Protein AF-A0A4U2DAR8-F1 (afdb_monomer_lite)

pLDDT: mean 85.42, std 15.94, range [37.69, 98.25]

Secondary structure (DSSP, 8-state):
--SSEESSSSS---EE--TT--HHHHHHHHHHHHHHHHH-HHHHHHHHHHHHTT--HHHHHHHHHHHHHHHHHHHHHHHHHHHHHHHHHS-TTS--

Sequence (96 aa):
MSNPIPVSSGKTTRHRLNRGGSRSANNSLWTVAIVRMRSDPRTKDYVARRTAEELSTKEITRILKRYIARELFPLILKDLASIQKLKNGMGANEWR

Radius of gyration: 19.58 Å; chains: 1; bounding box: 45×28×57 Å

Foldseek 3Di:
DDPFADPDPDPDPDTDDPPVPDPVLLVVLLVVLVVCCVPPPVLVVVVVVVVVVVDDPVVSSVVSSVVVCVVCVVVVVVVVVVVVVVVVVPPPPPPD

Structure (mmCIF, N/CA/C/O backbone):
data_AF-A0A4U2DAR8-F1
#
_entry.id   AF-A0A4U2DAR8-F1
#
loop_
_atom_site.group_PDB
_atom_site.id
_atom_site.type_symbol
_atom_site.label_atom_id
_atom_site.label_alt_id
_atom_site.label_comp_id
_atom_site.label_asym_id
_atom_site.label_entity_id
_atom_site.label_seq_id
_atom_site.pdbx_PDB_ins_code
_atom_site.Cartn_x
_atom_site.Cartn_y
_atom_site.Cartn_z
_atom_site.occupancy
_atom_site.B_iso_or_equiv
_atom_site.auth_seq_id
_atom_site.auth_comp_id
_atom_site.auth_asym_id
_atom_site.auth_atom_id
_atom_site.pdbx_PDB_model_num
ATOM 1 N N . MET A 1 1 ? 11.534 12.787 -11.161 1.00 49.69 1 MET A N 1
ATOM 2 C CA . MET A 1 1 ? 12.870 12.796 -10.523 1.00 49.69 1 MET A CA 1
ATOM 3 C C . MET A 1 1 ? 13.624 11.590 -11.045 1.00 49.69 1 MET A C 1
ATOM 5 O O . MET A 1 1 ? 13.259 10.473 -10.693 1.00 49.69 1 MET A O 1
ATOM 9 N N . SER A 1 2 ? 14.567 11.817 -11.960 1.00 47.47 2 SER A N 1
ATOM 10 C CA . SER A 1 2 ? 15.412 10.767 -12.526 1.00 47.47 2 SER A CA 1
ATOM 11 C C . SER A 1 2 ? 16.326 10.196 -11.443 1.00 47.47 2 SER A C 1
ATOM 13 O O . SER A 1 2 ? 16.774 10.905 -10.541 1.00 47.47 2 SER A O 1
ATOM 15 N N . ASN A 1 3 ? 16.552 8.892 -11.509 1.00 55.97 3 ASN A N 1
ATOM 16 C CA . ASN A 1 3 ? 17.566 8.202 -10.729 1.00 55.97 3 ASN A CA 1
ATOM 17 C C . ASN A 1 3 ? 18.566 7.664 -11.761 1.00 55.97 3 ASN A C 1
ATOM 19 O O . ASN A 1 3 ? 18.103 7.013 -12.702 1.00 55.97 3 ASN A O 1
ATOM 23 N N . PRO A 1 4 ? 19.878 7.939 -11.652 1.00 65.06 4 PRO A N 1
ATOM 24 C CA . PRO A 1 4 ? 20.624 8.456 -10.493 1.00 65.06 4 PRO A CA 1
ATOM 25 C C . PRO A 1 4 ? 20.780 9.997 -10.423 1.00 65.06 4 PRO A C 1
ATOM 27 O O . PRO A 1 4 ? 20.672 10.688 -11.432 1.00 65.06 4 PRO A O 1
ATOM 30 N N . ILE A 1 5 ? 21.057 10.539 -9.221 1.00 67.88 5 ILE A N 1
ATOM 31 C CA . ILE A 1 5 ? 21.282 11.985 -9.013 1.00 67.88 5 ILE A CA 1
ATOM 32 C C . ILE A 1 5 ? 22.780 12.311 -9.142 1.00 67.88 5 ILE A C 1
ATOM 34 O O . ILE A 1 5 ? 23.573 11.824 -8.322 1.00 67.88 5 ILE A O 1
ATOM 38 N N . PRO A 1 6 ? 23.181 13.153 -10.110 1.00 68.00 6 PRO A N 1
ATOM 39 C CA . PRO A 1 6 ? 24.575 13.536 -10.270 1.00 68.00 6 PRO A CA 1
ATOM 40 C C . PRO A 1 6 ? 25.032 14.437 -9.113 1.00 68.00 6 PRO A C 1
ATOM 42 O O . PRO A 1 6 ? 24.268 15.248 -8.581 1.00 68.00 6 PRO A O 1
ATOM 45 N N . VAL A 1 7 ? 26.287 14.270 -8.688 1.00 64.56 7 VAL A N 1
ATOM 46 C CA . VAL A 1 7 ? 26.900 15.104 -7.636 1.00 64.56 7 VAL A CA 1
ATOM 47 C C . VAL A 1 7 ? 27.227 16.509 -8.161 1.00 64.56 7 VAL A C 1
ATOM 49 O O . VAL A 1 7 ? 27.140 17.471 -7.403 1.00 64.56 7 VAL A O 1
ATOM 52 N N . SER A 1 8 ? 27.530 16.637 -9.453 1.00 69.75 8 SER A N 1
ATOM 53 C CA . SER A 1 8 ? 27.810 17.890 -10.164 1.00 69.75 8 SER A CA 1
ATOM 54 C C . SER A 1 8 ? 27.340 17.791 -11.624 1.00 69.75 8 SER A C 1
ATOM 56 O O . SER A 1 8 ? 27.078 16.695 -12.112 1.00 69.75 8 SER A O 1
ATOM 58 N N . SER A 1 9 ? 27.234 18.917 -12.336 1.00 63.12 9 SER A N 1
ATOM 59 C CA . SER A 1 9 ? 26.868 18.961 -13.766 1.00 63.12 9 SER A CA 1
ATOM 60 C C . SER A 1 9 ? 28.001 18.544 -14.722 1.00 63.12 9 SER A C 1
ATOM 62 O O . SER A 1 9 ? 27.797 18.518 -15.933 1.00 63.12 9 SER A O 1
ATOM 64 N N . GLY A 1 10 ? 29.193 18.229 -14.201 1.00 67.50 10 GLY A N 1
ATOM 65 C CA . GLY A 1 10 ? 30.343 17.785 -14.994 1.00 67.50 10 GLY A CA 1
ATOM 66 C C . GLY A 1 10 ? 30.311 16.289 -15.338 1.00 67.50 10 GLY A C 1
ATOM 67 O O . GLY A 1 10 ? 29.507 15.525 -14.806 1.00 67.50 10 GLY A O 1
ATOM 68 N N . LYS A 1 11 ? 31.242 15.840 -16.194 1.00 58.59 11 LYS A N 1
ATOM 69 C CA . LYS A 1 11 ? 31.515 14.411 -16.453 1.00 58.59 11 LYS A CA 1
ATOM 70 C C . LYS A 1 11 ? 32.051 13.761 -15.173 1.00 58.59 11 LYS A C 1
ATOM 72 O O . LYS A 1 11 ? 33.250 13.742 -14.923 1.00 58.59 11 LYS A O 1
ATOM 77 N N . THR A 1 12 ? 31.168 13.288 -14.302 1.00 62.47 12 THR A N 1
ATOM 78 C CA . THR A 1 12 ? 31.545 12.610 -13.058 1.00 62.47 12 THR A CA 1
ATOM 79 C C . THR A 1 12 ? 30.721 11.342 -12.886 1.00 62.47 12 THR A C 1
ATOM 81 O O . THR A 1 12 ? 29.498 11.375 -12.893 1.00 62.47 12 THR A O 1
ATOM 84 N N . THR A 1 13 ? 31.405 10.216 -12.682 1.00 66.62 13 THR A N 1
ATOM 85 C CA . THR A 1 13 ? 30.813 8.873 -12.516 1.00 66.62 13 THR A CA 1
ATOM 86 C C . THR A 1 13 ? 30.206 8.648 -11.120 1.00 66.62 13 THR A C 1
ATOM 88 O O . THR A 1 13 ? 29.586 7.618 -10.853 1.00 66.62 13 THR A O 1
ATOM 91 N N . ARG A 1 14 ? 30.381 9.603 -10.195 1.00 71.81 14 ARG A N 1
ATOM 92 C CA . ARG A 1 14 ? 29.870 9.532 -8.818 1.00 71.81 14 ARG A CA 1
ATOM 93 C C . ARG A 1 14 ? 28.443 10.070 -8.730 1.00 71.81 14 ARG A C 1
ATOM 95 O O . ARG A 1 14 ? 28.161 11.192 -9.143 1.00 71.81 14 ARG A O 1
ATOM 102 N N . HIS A 1 15 ? 27.575 9.285 -8.103 1.00 74.25 15 HIS A N 1
ATOM 103 C CA . HIS A 1 15 ? 26.166 9.603 -7.899 1.00 74.25 15 HIS A CA 1
ATOM 104 C C . HIS A 1 15 ? 25.856 9.639 -6.405 1.00 74.25 15 HIS A C 1
ATOM 106 O O . HIS A 1 15 ? 26.346 8.797 -5.650 1.00 74.25 15 HIS A O 1
ATOM 112 N N . ARG A 1 16 ? 25.042 10.604 -5.961 1.00 71.38 16 ARG A N 1
ATOM 113 C CA . ARG A 1 16 ? 24.599 10.638 -4.560 1.00 71.38 16 ARG A CA 1
ATOM 114 C C . ARG A 1 16 ? 23.394 9.731 -4.358 1.00 71.38 16 ARG A C 1
ATOM 116 O O . ARG A 1 16 ? 22.466 9.722 -5.168 1.00 71.38 16 ARG A O 1
ATOM 123 N N . LEU A 1 17 ? 23.388 9.013 -3.236 1.00 76.38 17 LEU A N 1
ATOM 124 C CA . LEU A 1 17 ? 22.245 8.209 -2.828 1.00 76.38 17 LEU A CA 1
ATOM 125 C C . LEU A 1 17 ? 21.050 9.124 -2.543 1.00 76.38 17 LEU A C 1
ATOM 127 O O . LEU A 1 17 ? 21.095 9.971 -1.647 1.00 76.38 17 LEU A O 1
ATOM 131 N N . ASN A 1 18 ? 19.957 8.927 -3.274 1.00 72.56 18 ASN A N 1
ATOM 132 C CA . ASN A 1 18 ? 18.701 9.592 -2.968 1.00 72.56 18 ASN A CA 1
ATOM 133 C C . ASN A 1 18 ? 18.055 8.956 -1.722 1.00 72.56 18 ASN A C 1
ATOM 135 O O . ASN A 1 18 ? 17.254 8.028 -1.837 1.00 72.56 18 ASN A O 1
ATOM 139 N N . ARG A 1 19 ? 18.376 9.482 -0.530 1.00 70.75 19 ARG A N 1
ATOM 140 C CA . ARG A 1 19 ? 17.799 9.035 0.756 1.00 70.75 19 ARG A CA 1
ATOM 141 C C . ARG A 1 19 ? 16.280 9.228 0.846 1.00 70.75 19 ARG A C 1
ATOM 143 O O . ARG A 1 19 ? 15.627 8.549 1.628 1.00 70.75 19 ARG A O 1
ATOM 150 N N . GLY A 1 20 ? 15.716 10.140 0.052 1.00 72.56 20 GLY A N 1
ATOM 151 C CA . GLY A 1 20 ? 14.275 10.395 0.005 1.00 72.56 20 GLY A CA 1
ATOM 152 C C . GLY A 1 20 ? 13.496 9.428 -0.893 1.00 72.56 20 GLY A C 1
ATOM 153 O O . GLY A 1 20 ? 12.265 9.410 -0.843 1.00 72.56 20 GLY A O 1
ATOM 154 N N . GLY A 1 21 ? 14.189 8.631 -1.716 1.00 79.25 21 GLY A N 1
ATOM 155 C CA . GLY A 1 21 ? 13.567 7.768 -2.719 1.00 79.25 21 GLY A CA 1
ATOM 156 C C . GLY A 1 21 ? 12.736 8.538 -3.758 1.00 79.25 21 GLY A C 1
ATOM 157 O O . GLY A 1 21 ? 12.862 9.753 -3.930 1.00 79.25 21 GLY A O 1
ATOM 158 N N . SER A 1 22 ? 11.868 7.822 -4.479 1.00 86.25 22 SER A N 1
ATOM 159 C CA . SER A 1 22 ? 10.949 8.420 -5.457 1.00 86.25 22 SER A CA 1
ATOM 160 C C . SER A 1 22 ? 9.644 8.856 -4.786 1.00 86.25 22 SER A C 1
ATOM 162 O O . SER A 1 22 ? 8.815 8.024 -4.412 1.00 86.25 22 SER A O 1
ATOM 164 N N . ARG A 1 23 ? 9.427 10.175 -4.661 1.00 86.25 23 ARG A N 1
ATOM 165 C CA . ARG A 1 23 ? 8.177 10.738 -4.111 1.00 86.25 23 ARG A CA 1
ATOM 166 C C . ARG A 1 23 ? 6.945 10.327 -4.919 1.00 86.25 23 ARG A C 1
ATOM 168 O O . ARG A 1 23 ? 5.920 10.016 -4.327 1.00 86.25 23 ARG A O 1
ATOM 175 N N . SER A 1 24 ? 7.063 10.284 -6.246 1.00 90.06 24 SER A N 1
ATOM 176 C CA . SER A 1 24 ? 5.966 9.893 -7.140 1.00 90.06 24 SER A CA 1
ATOM 177 C C . SER A 1 24 ? 5.550 8.435 -6.916 1.00 90.06 24 SER A C 1
ATOM 179 O O . SER A 1 24 ? 4.371 8.175 -6.694 1.00 90.06 24 SER A O 1
ATOM 181 N N . ALA A 1 25 ? 6.511 7.506 -6.844 1.00 89.44 25 ALA A N 1
ATOM 182 C CA . ALA A 1 25 ? 6.217 6.099 -6.555 1.00 89.44 25 ALA A CA 1
ATOM 183 C C . ALA A 1 25 ? 5.649 5.906 -5.136 1.00 89.44 25 ALA A C 1
ATOM 185 O O . ALA A 1 25 ? 4.717 5.139 -4.910 1.00 89.44 25 ALA A O 1
ATOM 186 N N . ASN A 1 26 ? 6.170 6.644 -4.154 1.00 90.38 26 ASN A N 1
ATOM 187 C CA . ASN A 1 26 ? 5.634 6.599 -2.796 1.00 90.38 26 ASN A CA 1
ATOM 188 C C . ASN A 1 26 ? 4.202 7.145 -2.704 1.00 90.38 26 ASN A C 1
ATOM 190 O O . ASN A 1 26 ? 3.435 6.662 -1.862 1.00 90.38 26 ASN A O 1
ATOM 194 N N . ASN A 1 27 ? 3.864 8.140 -3.530 1.00 94.12 27 ASN A N 1
ATOM 195 C CA . ASN A 1 27 ? 2.521 8.695 -3.635 1.00 94.12 27 ASN A CA 1
ATOM 196 C C . ASN A 1 27 ? 1.569 7.713 -4.324 1.00 94.12 27 ASN A C 1
ATOM 198 O O . ASN A 1 27 ? 0.502 7.456 -3.786 1.00 94.12 27 ASN A O 1
ATOM 202 N N . SER A 1 28 ? 1.971 7.079 -5.432 1.00 95.06 28 SER A N 1
ATOM 203 C CA . SER A 1 28 ? 1.114 6.102 -6.118 1.00 95.06 28 SER A CA 1
ATOM 204 C C . SER A 1 28 ? 0.737 4.929 -5.208 1.00 95.06 28 SER A C 1
ATOM 206 O O . SER A 1 28 ? -0.435 4.570 -5.129 1.00 95.06 28 SER A O 1
ATOM 208 N N . LEU A 1 29 ? 1.682 4.404 -4.418 1.00 96.06 29 LEU A N 1
ATOM 209 C CA . LEU A 1 29 ? 1.388 3.380 -3.406 1.00 96.06 29 LEU A CA 1
ATOM 210 C C . LEU A 1 29 ? 0.396 3.863 -2.339 1.00 96.06 29 LEU A C 1
ATOM 212 O O . LEU A 1 29 ? -0.410 3.077 -1.845 1.00 96.06 29 LEU A O 1
ATOM 216 N N . TRP A 1 30 ? 0.471 5.138 -1.947 1.00 96.25 30 TRP A N 1
ATOM 217 C CA . TRP A 1 30 ? -0.481 5.720 -1.001 1.00 96.25 30 TRP A CA 1
ATOM 218 C C . TRP A 1 30 ? -1.870 5.859 -1.627 1.00 96.25 30 TRP A C 1
ATOM 220 O O . TRP A 1 30 ? -2.845 5.432 -1.017 1.00 96.25 30 TRP A O 1
ATOM 230 N N . THR A 1 31 ? -1.959 6.357 -2.861 1.00 97.44 31 THR A N 1
ATOM 231 C CA . THR A 1 31 ? -3.219 6.465 -3.604 1.00 97.44 31 THR A CA 1
ATOM 232 C C . THR A 1 31 ? -3.899 5.105 -3.736 1.00 97.44 31 THR A C 1
ATOM 234 O O . THR A 1 31 ? -5.072 4.982 -3.395 1.00 97.44 31 THR A O 1
ATOM 237 N N . VAL A 1 32 ? -3.163 4.062 -4.141 1.00 97.06 32 VAL A N 1
ATOM 238 C CA . VAL A 1 32 ? -3.704 2.695 -4.235 1.00 97.06 32 VAL A CA 1
ATOM 239 C C . VAL A 1 32 ? -4.219 2.213 -2.879 1.00 97.06 32 VAL A C 1
ATOM 241 O O . VAL A 1 32 ? -5.305 1.641 -2.815 1.00 97.06 32 VAL A O 1
ATOM 244 N N . ALA A 1 33 ? -3.486 2.468 -1.790 1.00 97.56 33 ALA A N 1
ATOM 245 C CA . ALA A 1 33 ? -3.928 2.090 -0.450 1.00 97.56 33 ALA A CA 1
ATOM 246 C C . ALA A 1 33 ? -5.256 2.765 -0.071 1.00 97.56 33 ALA A C 1
ATOM 248 O O . ALA A 1 33 ? -6.179 2.076 0.349 1.00 97.56 33 ALA A O 1
ATOM 249 N N . ILE A 1 34 ? -5.385 4.080 -0.276 1.00 97.31 34 ILE A N 1
ATOM 250 C CA . ILE A 1 34 ? -6.614 4.828 0.034 1.00 97.31 34 ILE A CA 1
ATOM 251 C C . ILE A 1 34 ? -7.798 4.343 -0.805 1.00 97.31 34 ILE A C 1
ATOM 253 O O . ILE A 1 34 ? -8.890 4.143 -0.274 1.00 97.31 34 ILE A O 1
ATOM 257 N N . VAL A 1 35 ? -7.584 4.109 -2.103 1.00 97.69 35 VAL A N 1
ATOM 258 C CA . VAL A 1 35 ? -8.626 3.575 -2.989 1.00 97.69 35 VAL A CA 1
ATOM 259 C C . VAL A 1 35 ? -9.076 2.197 -2.506 1.00 97.69 35 VAL A C 1
ATOM 261 O O . VAL A 1 35 ? -10.271 1.993 -2.310 1.00 97.69 35 VAL A O 1
ATOM 264 N N . ARG A 1 36 ? -8.140 1.283 -2.211 1.00 97.50 36 ARG A N 1
ATOM 265 C CA . ARG A 1 36 ? -8.463 -0.058 -1.699 1.00 97.50 36 ARG A CA 1
ATOM 266 C C . ARG A 1 36 ? -9.210 -0.002 -0.364 1.00 97.50 36 ARG A C 1
ATOM 268 O O . ARG A 1 36 ? -10.208 -0.690 -0.206 1.00 97.50 36 ARG A O 1
ATOM 275 N N . MET A 1 37 ? -8.820 0.872 0.563 1.00 96.50 37 MET A N 1
ATOM 276 C CA . MET A 1 37 ? -9.564 1.059 1.818 1.00 96.50 37 MET A CA 1
ATOM 277 C C . MET A 1 37 ? -11.017 1.511 1.587 1.00 96.50 37 MET A C 1
ATOM 279 O O . MET A 1 37 ? -11.898 1.168 2.373 1.00 96.50 37 MET A O 1
ATOM 283 N N . ARG A 1 38 ? -11.292 2.256 0.507 1.00 96.06 38 ARG A N 1
ATOM 284 C CA . ARG A 1 38 ? -12.640 2.744 0.181 1.00 96.06 38 ARG A CA 1
ATOM 285 C C . ARG A 1 38 ? -13.487 1.736 -0.593 1.00 96.06 38 ARG A C 1
ATOM 287 O O . ARG A 1 38 ? -14.699 1.698 -0.374 1.00 96.06 38 ARG A O 1
ATOM 294 N N . SER A 1 39 ? -12.903 0.951 -1.496 1.00 96.50 39 SER A N 1
ATOM 295 C CA . SER A 1 39 ? -13.670 0.124 -2.441 1.00 96.50 39 SER A CA 1
ATOM 296 C C . SER A 1 39 ? -13.388 -1.374 -2.389 1.00 96.50 39 SER A C 1
ATOM 298 O O . SER A 1 39 ? -14.292 -2.131 -2.721 1.00 96.50 39 SER A O 1
ATOM 300 N N . ASP A 1 40 ? -12.208 -1.821 -1.954 1.00 97.00 40 ASP A N 1
ATOM 301 C CA . ASP A 1 40 ? -11.839 -3.241 -1.962 1.00 97.00 40 ASP A CA 1
ATOM 302 C C . ASP A 1 40 ? -12.338 -3.951 -0.687 1.00 97.00 40 ASP A C 1
ATOM 304 O O . ASP A 1 40 ?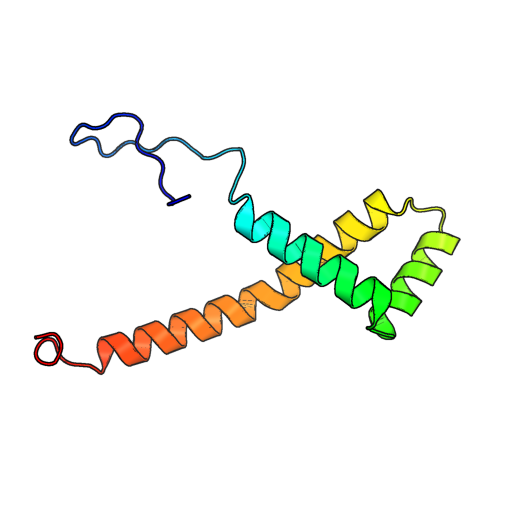 -11.856 -3.627 0.405 1.00 97.00 40 ASP A O 1
ATOM 308 N N . PRO A 1 41 ? -13.267 -4.925 -0.790 1.00 97.38 41 PRO A N 1
ATOM 309 C CA . PRO A 1 41 ? -13.802 -5.639 0.370 1.00 97.38 41 PRO A CA 1
ATOM 310 C C . PRO A 1 41 ? -12.709 -6.294 1.219 1.00 97.38 41 PRO A C 1
ATOM 312 O O . PRO A 1 41 ? -12.676 -6.111 2.432 1.00 97.38 41 PRO A O 1
ATOM 315 N N . ARG A 1 42 ? -11.724 -6.945 0.583 1.00 96.88 42 ARG A N 1
ATOM 316 C CA . ARG A 1 42 ? -10.624 -7.616 1.292 1.00 96.88 42 ARG A CA 1
ATOM 317 C C . ARG A 1 42 ? -9.806 -6.636 2.132 1.00 96.88 42 ARG A C 1
ATOM 319 O O . ARG A 1 42 ? -9.410 -6.947 3.257 1.00 96.88 42 ARG A O 1
ATOM 326 N N . THR A 1 43 ? -9.514 -5.460 1.582 1.00 97.38 43 THR A N 1
ATOM 327 C CA . THR A 1 43 ? -8.788 -4.420 2.315 1.00 97.38 43 THR A CA 1
ATOM 328 C C . THR A 1 43 ? -9.644 -3.832 3.433 1.00 97.38 43 THR A C 1
ATOM 330 O O . THR A 1 43 ? -9.101 -3.572 4.505 1.00 97.38 43 THR A O 1
ATOM 333 N N . LYS A 1 44 ? -10.958 -3.664 3.243 1.00 97.56 44 LYS A N 1
ATOM 334 C CA . LYS A 1 44 ? -11.866 -3.205 4.308 1.00 97.56 44 LYS A CA 1
ATOM 335 C C . LYS A 1 44 ? -11.895 -4.162 5.491 1.00 97.56 44 LYS A C 1
ATOM 337 O O . LYS A 1 44 ? -11.700 -3.709 6.615 1.00 97.56 44 LYS A O 1
ATOM 342 N N . ASP A 1 45 ? -12.036 -5.460 5.238 1.00 97.94 45 ASP A N 1
ATOM 343 C CA . ASP A 1 45 ? -12.038 -6.484 6.290 1.00 97.94 45 ASP A CA 1
ATOM 344 C C . ASP A 1 45 ? -10.710 -6.484 7.055 1.00 97.94 45 ASP A C 1
ATOM 346 O O . ASP A 1 45 ? -10.668 -6.534 8.286 1.00 97.94 45 ASP A O 1
ATOM 350 N N . TYR A 1 46 ? -9.597 -6.346 6.329 1.00 97.69 46 TYR A N 1
ATOM 351 C CA . TYR A 1 46 ? -8.277 -6.224 6.936 1.00 97.69 46 TYR A CA 1
ATOM 352 C C . TYR A 1 46 ? -8.147 -4.965 7.803 1.00 97.69 46 TYR A C 1
ATOM 354 O O . TYR A 1 46 ? -7.585 -5.037 8.896 1.00 97.69 46 TYR A O 1
ATOM 362 N N . VAL A 1 47 ? -8.635 -3.816 7.326 1.00 97.56 47 VAL A N 1
ATOM 363 C CA . VAL A 1 47 ? -8.623 -2.556 8.082 1.00 97.56 47 VAL A CA 1
ATOM 364 C C . VAL A 1 47 ? -9.461 -2.704 9.343 1.00 97.56 47 VAL A C 1
ATOM 366 O O . VAL A 1 47 ? -8.940 -2.426 10.414 1.00 97.56 47 VAL A O 1
ATOM 369 N N . ALA A 1 48 ? -10.691 -3.211 9.240 1.00 97.69 48 ALA A N 1
ATOM 370 C CA . ALA A 1 48 ? -11.575 -3.423 10.382 1.00 97.69 48 ALA A CA 1
ATOM 371 C C . ALA A 1 48 ? -10.923 -4.320 11.444 1.00 97.69 48 ALA A C 1
ATOM 373 O O . ALA A 1 48 ? -10.872 -3.950 12.616 1.00 97.69 48 ALA A O 1
ATOM 374 N N . ARG A 1 49 ? -10.322 -5.443 11.024 1.00 98.25 49 ARG A N 1
ATOM 375 C CA . ARG A 1 49 ? -9.581 -6.333 11.927 1.00 98.25 49 ARG A CA 1
ATOM 376 C C . ARG A 1 49 ? -8.418 -5.620 12.618 1.00 98.25 49 ARG A C 1
ATOM 378 O O . ARG A 1 49 ? -8.257 -5.753 13.822 1.00 98.25 49 ARG A O 1
ATOM 385 N N . ARG A 1 50 ? -7.601 -4.857 11.882 1.00 97.75 50 ARG A N 1
ATOM 386 C CA . ARG A 1 50 ? -6.456 -4.140 12.473 1.00 97.75 50 ARG A CA 1
ATOM 387 C C . ARG A 1 50 ? -6.874 -2.972 13.362 1.00 97.75 50 ARG A C 1
ATOM 389 O O . ARG A 1 50 ? -6.176 -2.680 14.322 1.00 97.75 50 ARG A O 1
ATOM 396 N N . THR A 1 51 ? -7.989 -2.320 13.054 1.00 97.44 51 THR A N 1
ATOM 397 C CA . THR A 1 51 ? -8.581 -1.296 13.918 1.00 97.44 51 THR A CA 1
ATOM 398 C C . THR A 1 51 ? -9.076 -1.910 15.227 1.00 97.44 51 THR A C 1
ATOM 400 O O . THR A 1 51 ? -8.867 -1.312 16.275 1.00 97.44 51 THR A O 1
ATOM 403 N N . ALA A 1 52 ? -9.660 -3.113 15.192 1.00 97.94 52 ALA A N 1
ATOM 404 C CA . ALA A 1 52 ? -10.043 -3.850 16.400 1.00 97.94 52 ALA A CA 1
ATOM 405 C C . ALA A 1 52 ? -8.835 -4.307 17.244 1.00 97.94 52 ALA A C 1
ATOM 407 O O . ALA A 1 52 ? -8.961 -4.476 18.449 1.00 97.94 52 ALA A O 1
ATOM 408 N N . GLU A 1 53 ? -7.661 -4.459 16.627 1.00 97.69 53 GLU A N 1
ATOM 409 C CA . GLU A 1 53 ? -6.370 -4.688 17.301 1.00 97.69 53 GLU A CA 1
ATOM 410 C C . GLU A 1 53 ? -5.710 -3.383 17.801 1.00 97.69 53 GLU A C 1
ATOM 412 O O . GLU A 1 53 ? -4.529 -3.385 18.134 1.00 97.69 53 GLU A O 1
ATOM 417 N N . GLU A 1 54 ? -6.440 -2.262 17.817 1.00 97.69 54 GLU A N 1
ATOM 418 C CA . GLU A 1 54 ? -5.989 -0.945 18.300 1.00 97.69 54 GLU A CA 1
ATOM 419 C C . GLU A 1 54 ? -4.850 -0.295 17.492 1.00 97.69 54 GLU A C 1
ATOM 421 O O . GLU A 1 54 ? -4.221 0.667 17.938 1.00 97.69 54 GLU A O 1
ATOM 426 N N . LEU A 1 55 ? -4.599 -0.743 16.255 1.00 97.62 55 LEU A N 1
ATOM 427 C CA . LEU A 1 55 ? -3.645 -0.057 15.381 1.00 97.62 55 LEU A CA 1
ATOM 428 C C . LEU A 1 55 ? -4.225 1.262 14.867 1.00 97.62 55 LEU A C 1
ATOM 430 O O . LEU A 1 55 ? -5.361 1.343 14.389 1.00 97.62 55 LEU A O 1
ATOM 434 N N . SER A 1 56 ? -3.382 2.292 14.832 1.00 97.31 56 SER A N 1
ATOM 435 C CA . SER A 1 56 ? -3.748 3.569 14.232 1.00 97.31 56 SER A CA 1
ATOM 436 C C . SER A 1 56 ? -3.900 3.456 12.711 1.00 97.31 56 SER A C 1
ATOM 438 O O . SER A 1 56 ? -3.198 2.704 12.025 1.00 97.31 56 SER A O 1
ATOM 440 N N . THR A 1 57 ? -4.736 4.314 12.124 1.00 95.25 57 THR A N 1
ATOM 441 C CA . THR A 1 57 ? -4.904 4.396 10.662 1.00 95.25 57 THR A CA 1
ATOM 442 C C . THR A 1 57 ? -3.577 4.617 9.928 1.00 95.25 57 THR A C 1
ATOM 444 O O . THR A 1 57 ? -3.377 4.108 8.820 1.00 95.25 57 THR A O 1
ATOM 447 N N . LYS A 1 58 ? -2.630 5.342 10.542 1.00 96.00 58 LYS A N 1
ATOM 448 C CA . LYS A 1 58 ? -1.289 5.572 9.979 1.00 96.00 58 LYS A CA 1
ATOM 449 C C . LYS A 1 58 ? -0.480 4.274 9.906 1.00 96.00 58 LYS A C 1
ATOM 451 O O . LYS A 1 58 ? 0.162 4.018 8.883 1.00 96.00 58 LYS A O 1
ATOM 456 N N . GLU A 1 59 ? -0.529 3.444 10.943 1.00 97.69 59 GLU A N 1
ATOM 457 C CA . GLU A 1 59 ? 0.145 2.141 10.972 1.00 97.69 59 GLU A CA 1
ATOM 458 C C . GLU A 1 59 ? -0.473 1.173 9.972 1.00 97.69 59 GLU A C 1
ATOM 460 O O . GLU A 1 59 ? 0.253 0.572 9.173 1.00 97.69 59 GLU A O 1
ATOM 465 N N . ILE A 1 60 ? -1.806 1.101 9.934 1.00 97.62 60 ILE A N 1
ATOM 466 C CA . ILE A 1 60 ? -2.548 0.280 8.973 1.00 97.62 60 ILE A CA 1
ATOM 467 C C . ILE A 1 60 ? -2.174 0.684 7.543 1.00 97.62 60 ILE A C 1
ATOM 469 O O . ILE A 1 60 ? -1.767 -0.164 6.748 1.00 97.62 60 ILE A O 1
ATOM 473 N N . THR A 1 61 ? -2.183 1.984 7.232 1.00 96.88 61 THR A N 1
ATOM 474 C CA . THR A 1 61 ? -1.785 2.503 5.913 1.00 96.88 61 THR A CA 1
ATOM 475 C C . THR A 1 61 ? -0.339 2.130 5.574 1.00 96.88 61 THR A C 1
ATOM 477 O O . THR A 1 61 ? -0.044 1.701 4.456 1.00 96.88 61 THR A O 1
ATOM 480 N N . ARG A 1 62 ? 0.595 2.244 6.529 1.00 96.31 62 ARG A N 1
ATOM 481 C CA . ARG A 1 62 ? 2.005 1.872 6.321 1.00 96.31 62 ARG A CA 1
ATOM 482 C C . ARG A 1 62 ? 2.169 0.372 6.060 1.00 96.31 62 ARG A C 1
ATOM 484 O O . ARG A 1 62 ? 3.022 -0.017 5.262 1.00 96.31 62 ARG A O 1
ATOM 491 N N . ILE A 1 63 ? 1.363 -0.473 6.700 1.00 97.25 63 ILE A N 1
ATOM 492 C CA . ILE A 1 63 ? 1.326 -1.914 6.440 1.00 97.25 63 ILE A CA 1
ATOM 493 C C . ILE A 1 63 ? 0.754 -2.203 5.045 1.00 97.25 63 ILE A C 1
ATOM 495 O O . ILE A 1 63 ? 1.401 -2.912 4.273 1.00 97.25 63 ILE A O 1
ATOM 499 N N . LEU A 1 64 ? -0.379 -1.597 4.682 1.00 97.38 64 LEU A N 1
ATOM 500 C CA . LEU A 1 64 ? -1.000 -1.763 3.364 1.00 97.38 64 LEU A CA 1
ATOM 501 C C . LEU A 1 64 ? -0.049 -1.371 2.233 1.00 97.38 64 LEU A C 1
ATOM 503 O O . LEU A 1 64 ? 0.151 -2.154 1.309 1.00 97.38 64 LEU A O 1
ATOM 507 N N . LYS A 1 65 ? 0.631 -0.223 2.339 1.00 96.00 65 LYS A N 1
ATOM 508 C CA . LYS A 1 65 ? 1.632 0.201 1.346 1.00 96.00 65 LYS A CA 1
ATOM 509 C C . LYS A 1 65 ? 2.737 -0.838 1.137 1.00 96.00 65 LYS A C 1
ATOM 511 O O . LYS A 1 65 ? 3.185 -1.022 0.010 1.00 96.00 65 LYS A O 1
ATOM 516 N N . ARG A 1 66 ? 3.173 -1.530 2.199 1.00 96.75 66 ARG A N 1
ATOM 517 C CA . ARG A 1 66 ? 4.180 -2.602 2.100 1.00 96.75 66 ARG A CA 1
ATOM 518 C C . ARG A 1 66 ? 3.632 -3.845 1.408 1.00 96.75 66 ARG A C 1
ATOM 520 O O . ARG A 1 66 ? 4.355 -4.441 0.618 1.00 96.75 66 ARG A O 1
ATOM 527 N N . TYR A 1 67 ? 2.389 -4.235 1.683 1.00 96.44 67 TYR A N 1
ATOM 528 C CA . TYR A 1 67 ? 1.755 -5.352 0.977 1.00 96.44 67 TYR A CA 1
ATOM 529 C C . TYR A 1 67 ? 1.546 -5.040 -0.503 1.00 96.44 67 TYR A C 1
ATOM 531 O O . TYR A 1 67 ? 1.945 -5.838 -1.342 1.00 96.44 67 TYR A O 1
ATOM 539 N N . ILE A 1 68 ? 1.045 -3.845 -0.819 1.00 96.56 68 ILE A N 1
ATOM 540 C CA . ILE A 1 68 ? 0.868 -3.382 -2.200 1.00 96.56 68 ILE A CA 1
ATOM 541 C C . ILE A 1 68 ? 2.211 -3.374 -2.934 1.00 96.56 68 ILE A C 1
ATOM 543 O O . ILE A 1 68 ? 2.307 -3.888 -4.039 1.00 96.56 68 ILE A O 1
ATOM 547 N N . ALA A 1 69 ? 3.277 -2.850 -2.321 1.00 96.06 69 ALA A N 1
ATOM 548 C CA . ALA A 1 69 ? 4.599 -2.863 -2.944 1.00 96.06 69 ALA A CA 1
ATOM 549 C C . ALA A 1 69 ? 5.095 -4.291 -3.236 1.00 96.06 69 ALA A C 1
ATOM 551 O O . ALA A 1 69 ? 5.644 -4.534 -4.307 1.00 96.06 69 ALA A O 1
ATOM 552 N N . ARG A 1 70 ? 4.877 -5.238 -2.312 1.00 97.25 70 ARG A N 1
ATOM 553 C CA . ARG A 1 70 ? 5.237 -6.654 -2.509 1.00 97.25 70 ARG A CA 1
ATOM 554 C C . ARG A 1 70 ? 4.431 -7.321 -3.623 1.00 97.25 70 ARG A C 1
ATOM 556 O O . ARG A 1 70 ? 4.983 -8.140 -4.342 1.00 97.25 70 ARG A O 1
ATOM 563 N N . GLU A 1 71 ? 3.161 -6.962 -3.762 1.00 95.88 71 GLU A N 1
ATOM 564 C CA . GLU A 1 71 ? 2.273 -7.460 -4.816 1.00 95.88 71 GLU A CA 1
ATOM 565 C C . GLU A 1 71 ? 2.651 -6.889 -6.192 1.00 95.88 71 GLU A C 1
ATOM 567 O O . GLU A 1 71 ? 2.731 -7.623 -7.172 1.00 95.88 71 GLU A O 1
ATOM 572 N N . LEU A 1 72 ? 2.943 -5.586 -6.261 1.00 95.50 72 LEU A N 1
ATOM 573 C CA . LEU A 1 72 ? 3.251 -4.896 -7.515 1.00 95.50 72 LEU A CA 1
ATOM 574 C C . LEU A 1 72 ? 4.661 -5.179 -8.034 1.00 95.50 72 LEU A C 1
ATOM 576 O O . LEU A 1 72 ? 4.863 -5.192 -9.244 1.00 95.50 72 LEU A O 1
ATOM 580 N N . PHE A 1 73 ? 5.643 -5.396 -7.158 1.00 95.44 73 PHE A N 1
ATOM 581 C CA . PHE A 1 73 ? 7.035 -5.593 -7.567 1.00 95.44 73 PHE A CA 1
ATOM 582 C C . PHE A 1 73 ? 7.237 -6.694 -8.632 1.00 95.44 73 PHE A C 1
ATOM 584 O O . PHE A 1 73 ? 7.818 -6.385 -9.674 1.00 95.44 73 PHE A O 1
ATOM 591 N N . PRO A 1 74 ? 6.739 -7.937 -8.463 1.00 97.62 74 PRO A N 1
ATOM 592 C CA . PRO A 1 74 ? 6.885 -8.965 -9.495 1.00 97.62 74 PRO A CA 1
ATOM 593 C C . PRO A 1 74 ? 6.135 -8.624 -10.791 1.00 97.62 74 PRO A C 1
ATOM 595 O O . PRO A 1 74 ? 6.607 -8.973 -11.872 1.00 97.62 74 PRO A O 1
ATOM 598 N N . LEU A 1 75 ? 5.003 -7.912 -10.710 1.00 96.69 75 LEU A N 1
ATOM 599 C CA . LEU A 1 75 ? 4.247 -7.476 -11.889 1.00 96.69 75 LEU A CA 1
ATOM 600 C C . LEU A 1 75 ? 5.036 -6.449 -12.704 1.00 96.69 75 LEU A C 1
ATOM 602 O O . LEU A 1 75 ? 5.156 -6.593 -13.916 1.00 96.69 75 LEU A O 1
ATOM 606 N N . ILE A 1 76 ? 5.638 -5.469 -12.025 1.00 95.31 76 ILE A N 1
ATOM 607 C CA . ILE A 1 76 ? 6.506 -4.464 -12.646 1.00 95.31 76 ILE A CA 1
ATOM 608 C C . ILE A 1 76 ? 7.706 -5.143 -13.312 1.00 95.31 76 ILE A C 1
ATOM 610 O O . ILE A 1 76 ? 8.035 -4.822 -14.447 1.00 95.31 76 ILE A O 1
ATOM 614 N N . LEU A 1 77 ? 8.350 -6.107 -12.647 1.00 96.56 77 LEU A N 1
ATOM 615 C CA . LEU A 1 77 ? 9.479 -6.830 -13.239 1.00 96.56 77 LEU A CA 1
ATOM 616 C C . LEU A 1 77 ? 9.078 -7.621 -14.489 1.00 96.56 77 LEU A C 1
ATOM 618 O O . LEU A 1 77 ? 9.801 -7.601 -15.485 1.00 96.56 77 LEU A O 1
ATOM 622 N N . LYS A 1 78 ? 7.923 -8.294 -14.455 1.00 96.56 78 LYS A N 1
ATOM 623 C CA . LYS A 1 78 ? 7.389 -9.031 -15.607 1.00 96.56 78 LYS A CA 1
ATOM 624 C C . LYS A 1 78 ? 7.090 -8.095 -16.780 1.00 96.56 78 LYS A C 1
ATOM 626 O O . LYS A 1 78 ? 7.417 -8.423 -17.922 1.00 96.56 78 LYS A O 1
ATOM 631 N N . ASP A 1 79 ? 6.493 -6.943 -16.500 1.00 95.50 79 ASP A N 1
ATOM 632 C CA . ASP A 1 79 ? 6.186 -5.924 -17.502 1.00 95.50 79 ASP A CA 1
ATOM 633 C C . ASP A 1 79 ? 7.468 -5.354 -18.128 1.00 95.50 79 ASP A C 1
ATOM 635 O O . ASP A 1 79 ? 7.641 -5.388 -19.345 1.00 95.50 79 ASP A O 1
ATOM 639 N N . LEU A 1 80 ? 8.450 -4.978 -17.303 1.00 93.69 80 LEU A N 1
ATOM 640 C CA . LEU A 1 80 ? 9.757 -4.504 -17.768 1.00 93.69 80 LEU A CA 1
ATOM 641 C C . LEU A 1 80 ? 10.492 -5.541 -18.627 1.00 93.69 80 LEU A C 1
ATOM 643 O O . LEU A 1 80 ? 11.064 -5.190 -19.658 1.00 93.69 80 LEU A O 1
ATOM 647 N N . ALA A 1 81 ? 10.457 -6.819 -18.242 1.00 94.06 81 ALA A N 1
ATOM 648 C CA . ALA A 1 81 ? 11.043 -7.894 -19.042 1.00 94.06 81 ALA A CA 1
ATOM 649 C C . ALA A 1 81 ? 10.330 -8.055 -20.395 1.00 94.06 81 ALA A C 1
ATOM 651 O O . ALA A 1 81 ? 10.976 -8.321 -21.410 1.00 94.06 81 ALA A O 1
ATOM 652 N N . SER A 1 82 ? 9.010 -7.865 -20.424 1.00 93.81 82 SER A N 1
ATOM 653 C CA . SER A 1 82 ? 8.212 -7.905 -21.654 1.00 93.81 82 SER A CA 1
ATOM 654 C C . SER A 1 82 ? 8.566 -6.735 -22.576 1.00 93.81 82 SER A C 1
ATOM 656 O O . SER A 1 82 ? 8.837 -6.943 -23.757 1.00 93.81 82 SER A O 1
ATOM 658 N N . ILE A 1 83 ? 8.686 -5.525 -22.022 1.00 91.00 83 ILE A N 1
ATOM 659 C CA . ILE A 1 83 ? 9.135 -4.329 -22.748 1.00 91.00 83 ILE A CA 1
ATOM 660 C C . ILE A 1 83 ? 10.540 -4.533 -23.324 1.00 91.00 83 ILE A C 1
ATOM 662 O O . ILE A 1 83 ? 10.798 -4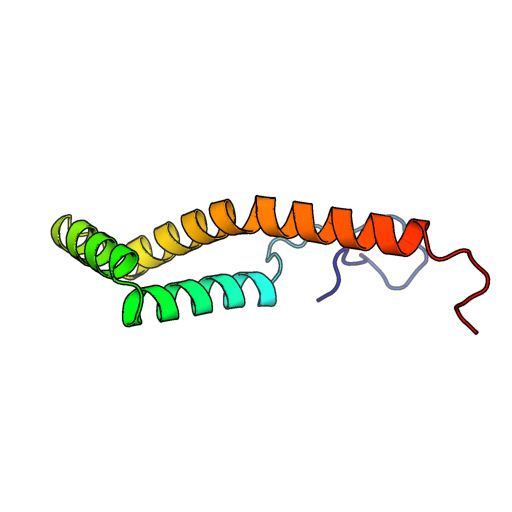.168 -24.471 1.00 91.00 83 ILE A O 1
ATOM 666 N N . GLN A 1 84 ? 11.455 -5.136 -22.561 1.00 89.75 84 GLN A N 1
ATOM 667 C CA . GLN A 1 84 ? 12.812 -5.392 -23.039 1.00 89.75 84 GLN A CA 1
ATOM 668 C C . GLN A 1 84 ? 12.830 -6.373 -24.218 1.00 89.75 84 GLN A C 1
ATOM 670 O O . GLN A 1 84 ? 13.568 -6.158 -25.177 1.00 89.75 84 GLN A O 1
ATOM 675 N N . LYS A 1 85 ? 11.999 -7.423 -24.183 1.00 84.31 85 LYS A N 1
ATOM 676 C CA . LYS A 1 85 ? 1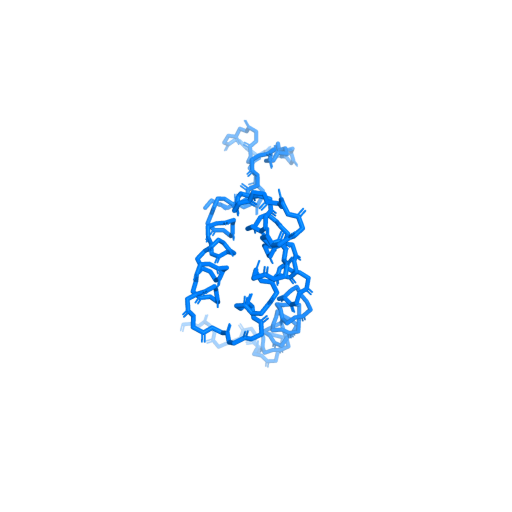1.862 -8.363 -25.307 1.00 84.31 85 LYS A CA 1
ATOM 677 C C . LYS A 1 85 ? 11.371 -7.667 -26.576 1.00 84.31 85 LYS A C 1
ATOM 679 O O . LYS A 1 85 ? 11.951 -7.893 -27.631 1.00 84.31 85 LYS A O 1
ATOM 684 N N . LEU A 1 86 ? 10.367 -6.792 -26.467 1.00 84.62 86 LEU A N 1
ATOM 685 C CA . LEU A 1 86 ? 9.869 -6.007 -27.605 1.00 84.62 86 LEU A CA 1
ATOM 686 C C . LEU A 1 86 ? 10.963 -5.109 -28.192 1.00 84.62 86 LEU A C 1
ATOM 688 O O . LEU A 1 86 ? 11.158 -5.084 -29.402 1.00 84.62 86 LEU A O 1
ATOM 692 N N . LYS A 1 87 ? 11.729 -4.422 -27.337 1.00 80.38 87 LYS A N 1
ATOM 693 C CA . LYS A 1 87 ? 12.844 -3.565 -27.772 1.00 80.38 87 LYS A CA 1
ATOM 694 C C . LYS A 1 87 ? 13.966 -4.335 -28.460 1.00 80.38 87 LYS A C 1
ATOM 696 O O . LYS A 1 87 ? 14.561 -3.810 -29.386 1.00 80.38 87 LYS A O 1
ATOM 701 N N . ASN A 1 88 ? 14.251 -5.555 -28.012 1.00 81.25 88 ASN A N 1
ATOM 702 C CA . ASN A 1 88 ? 15.279 -6.394 -28.625 1.00 81.25 88 ASN A CA 1
ATOM 703 C C . ASN A 1 88 ? 14.808 -7.030 -29.947 1.00 81.25 88 ASN A C 1
ATOM 705 O O . ASN A 1 88 ? 15.645 -7.400 -30.763 1.00 81.25 88 ASN A O 1
ATOM 709 N N . GLY A 1 89 ? 13.493 -7.188 -30.140 1.00 70.06 89 GLY A N 1
ATOM 710 C CA . GLY A 1 89 ? 12.893 -7.704 -31.374 1.00 70.06 89 GLY A CA 1
ATOM 711 C C . GLY A 1 89 ? 12.693 -6.645 -32.464 1.00 70.06 89 GLY A C 1
ATOM 712 O O . GLY A 1 89 ? 12.706 -6.989 -33.642 1.00 70.06 89 GLY A O 1
ATOM 713 N N . MET A 1 90 ? 12.556 -5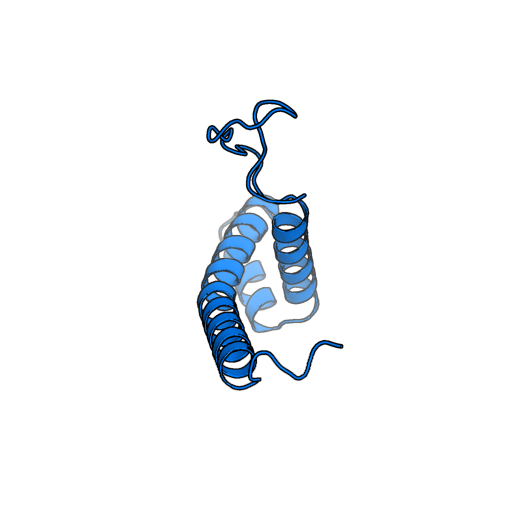.367 -32.096 1.00 61.97 90 MET A N 1
ATOM 714 C CA . MET A 1 90 ? 12.606 -4.245 -33.040 1.00 61.97 90 MET A CA 1
ATOM 715 C C . MET A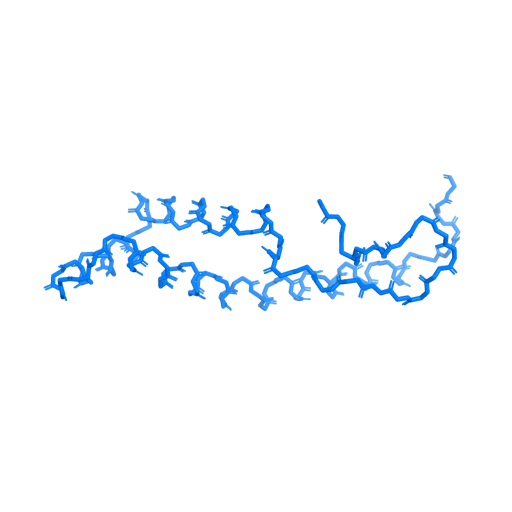 1 90 ? 14.070 -3.971 -33.403 1.00 61.97 90 MET A C 1
ATOM 717 O O . MET A 1 90 ? 14.818 -3.386 -32.619 1.00 61.97 90 MET A O 1
ATOM 721 N N . GLY A 1 91 ? 14.504 -4.441 -34.575 1.00 54.19 91 GLY A N 1
ATOM 722 C CA . GLY A 1 91 ? 15.846 -4.180 -35.095 1.00 54.19 91 GLY A CA 1
ATOM 723 C C . GLY A 1 91 ? 16.135 -2.678 -35.202 1.00 54.19 91 GLY A C 1
ATOM 724 O O . GLY A 1 91 ? 15.226 -1.870 -35.374 1.00 54.19 91 GLY A O 1
ATOM 725 N N . ALA A 1 92 ? 17.416 -2.304 -35.126 1.00 55.22 92 ALA A N 1
ATOM 726 C CA . ALA A 1 92 ? 17.939 -0.930 -35.069 1.00 55.22 92 ALA A CA 1
ATOM 727 C C . ALA A 1 92 ? 17.568 0.012 -36.248 1.00 55.22 92 ALA A C 1
ATOM 729 O O . ALA A 1 92 ? 18.109 1.111 -36.339 1.00 55.22 92 ALA A O 1
ATOM 730 N N . ASN A 1 93 ? 16.642 -0.382 -37.125 1.00 54.56 93 ASN A N 1
ATOM 731 C CA . ASN A 1 93 ? 16.318 0.295 -38.379 1.00 54.56 93 ASN A CA 1
ATOM 732 C C . ASN A 1 93 ? 14.914 0.936 -38.402 1.00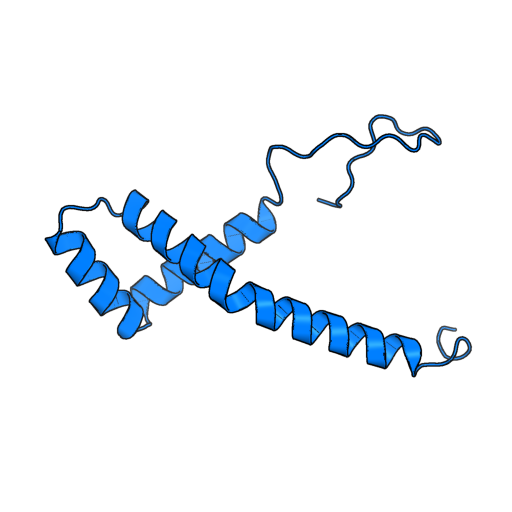 54.56 93 ASN A C 1
ATOM 734 O O . ASN A 1 93 ? 14.572 1.569 -39.395 1.00 54.56 93 ASN A O 1
ATOM 738 N N . GLU A 1 94 ? 14.104 0.799 -37.345 1.00 54.09 94 GLU A N 1
ATOM 739 C CA . GLU A 1 94 ? 12.706 1.286 -37.321 1.00 54.09 94 GLU A CA 1
ATOM 740 C C . GLU A 1 94 ? 12.485 2.580 -36.515 1.00 54.09 94 GLU A C 1
ATOM 742 O O . GLU A 1 94 ? 11.362 3.064 -36.412 1.00 54.09 94 GLU A O 1
ATOM 747 N N . TRP A 1 95 ? 13.550 3.185 -35.983 1.00 49.19 95 TRP A N 1
ATOM 748 C CA . TRP A 1 95 ? 13.494 4.495 -35.323 1.00 49.19 95 TRP A CA 1
ATOM 749 C C . TRP A 1 95 ? 14.122 5.566 -36.228 1.00 49.19 95 TRP A C 1
ATOM 751 O O . TRP A 1 95 ? 15.244 6.009 -35.978 1.00 49.19 95 TRP A O 1
ATOM 761 N N . ARG A 1 96 ? 13.413 5.949 -37.299 1.00 37.69 96 ARG A N 1
ATOM 762 C CA . ARG A 1 96 ? 13.685 7.161 -38.090 1.00 37.69 96 ARG A CA 1
ATOM 763 C C . ARG A 1 96 ? 12.474 8.080 -38.079 1.00 37.69 96 ARG A C 1
ATOM 765 O O . ARG A 1 96 ? 11.350 7.548 -38.185 1.00 37.69 96 ARG A O 1
#